Protein AF-A0A7Z9RZ52-F1 (afdb_monomer)

Foldseek 3Di:
DDDDDDPPPDPPPPLFDDPDDPDADDCLVVLCVVCVQEDQAEEEAAACQLVRSVVSSCVRYVRYAYEYEDPDVVSVVNNCVVCVVSPDRYHYD

Secondary structure (DSSP, 8-state):
-----------TTSS---SSSS-PPTTHHHHHHHH---TT-EEEETT-TTSHHH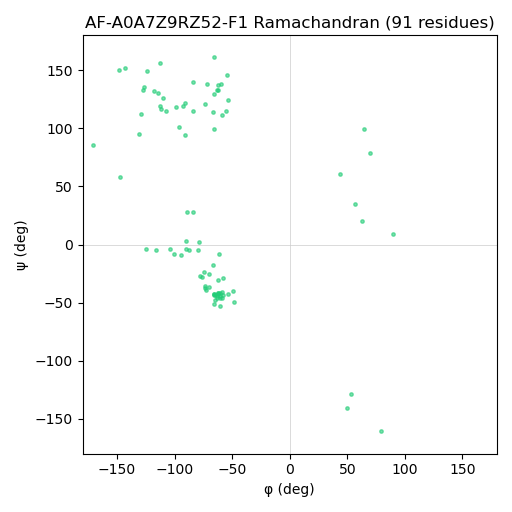HHHHHH-SS-EEEE--S-HHHHHHHHHHHGGG-TTEEE-

Sequence (93 aa):
MSLPLRAAEAPVNEWTESPAGFHDPVLAREVVEFIAPSGDGLYLDGTVGGGGHTALLLKQCLSCRIIAVDRDPDALEAAKATLAPLGTRVRFI

Mean predicted aligned error: 9.2 Å

Radius of gyration: 14.77 Å; Cα contacts (8 Å, |Δi|>4): 114; chains: 1; bounding box: 35×40×39 Å

Nearest PDB structures (foldseek):
  1n2x-assembly1_A  TM=9.751E-01  e=3.572E-08  Thermotoga maritima
  1n2x-assembly2_B  TM=9.593E-01  e=3.422E-07  Thermotoga maritima
  7pnv-assembly1_b  TM=9.105E-01  e=8.315E-06  Mus musculus
  1sqg-assembly1_A  TM=9.113E-01  e=9.099E-05  Escherichia coli
  3e05-assembly1_A  TM=8.896E-01  e=3.927E-04  Geobacter metallireducens GS-15

Solvent-accessible surface area (backbone atoms only — not comparable to full-atom values): 5805 Å² total; per-residue (Å²): 138,88,86,85,77,80,75,81,80,71,70,88,73,80,84,71,79,67,90,77,89,74,76,84,47,84,62,51,66,57,53,47,64,74,66,54,60,54,60,75,40,79,45,76,39,78,67,33,43,60,25,48,62,62,50,55,44,51,69,70,14,88,61,32,36,36,42,32,24,44,91,49,67,68,30,49,54,42,15,51,64,66,40,54,88,72,53,91,40,63,45,80,90

Structure (mmCIF, N/CA/C/O backbone):
data_AF-A0A7Z9RZ52-F1
#
_entry.id   AF-A0A7Z9RZ52-F1
#
loop_
_atom_site.group_PDB
_atom_site.id
_atom_site.type_symbol
_atom_site.label_atom_id
_atom_site.label_alt_id
_atom_site.label_comp_id
_atom_site.label_asym_id
_atom_site.label_entity_id
_atom_site.label_seq_id
_atom_site.pdbx_PDB_ins_code
_atom_site.Cartn_x
_atom_site.Cartn_y
_atom_site.Cartn_z
_atom_site.occupancy
_atom_site.B_iso_or_equiv
_atom_site.auth_seq_id
_atom_site.auth_comp_id
_atom_site.auth_asym_id
_atom_site.auth_atom_id
_atom_site.pdbx_PDB_model_num
ATOM 1 N N . M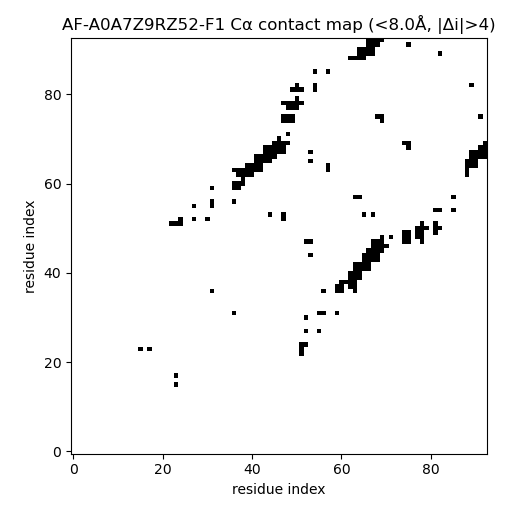ET A 1 1 ? -18.423 30.011 23.983 1.00 43.53 1 MET A N 1
ATOM 2 C CA . MET A 1 1 ? -18.794 28.833 23.172 1.00 43.53 1 MET A CA 1
ATOM 3 C C . MET A 1 1 ? -17.491 28.114 22.864 1.00 43.53 1 MET A C 1
ATOM 5 O O . MET A 1 1 ? -16.702 28.616 22.079 1.00 43.53 1 MET A O 1
ATOM 9 N N . SER A 1 2 ? -17.174 27.092 23.658 1.00 41.41 2 SER A N 1
ATOM 10 C CA . SER A 1 2 ? -15.865 26.433 23.669 1.00 41.41 2 SER A CA 1
ATOM 11 C C . SER A 1 2 ? -15.892 25.265 22.690 1.00 41.41 2 SER A C 1
ATOM 13 O O . SER A 1 2 ? -16.737 24.386 22.834 1.00 41.41 2 SER A O 1
ATOM 15 N N . LEU A 1 3 ? -14.997 25.267 21.707 1.00 42.53 3 LEU A N 1
ATOM 16 C CA . LEU A 1 3 ? -14.656 24.071 20.946 1.00 42.53 3 LEU A CA 1
ATOM 17 C C . LEU A 1 3 ? -13.358 23.519 21.535 1.00 42.53 3 LEU A C 1
ATOM 19 O O . LEU A 1 3 ? -12.333 24.197 21.444 1.00 42.53 3 LEU A O 1
ATOM 23 N N . PRO A 1 4 ? -13.356 22.298 22.082 1.00 54.28 4 PRO A N 1
ATOM 24 C CA . PRO A 1 4 ? -12.128 21.540 22.152 1.00 54.28 4 PRO A CA 1
ATOM 25 C C . PRO A 1 4 ? -12.278 20.256 21.342 1.00 54.28 4 PRO A C 1
ATOM 27 O O . PRO A 1 4 ? -13.254 19.531 21.487 1.00 54.28 4 PRO A O 1
ATOM 30 N N . LEU A 1 5 ? -11.282 19.989 20.505 1.00 42.69 5 LEU A N 1
ATOM 31 C CA . LEU A 1 5 ? -10.643 18.684 20.348 1.00 42.69 5 LEU A CA 1
ATOM 32 C C . LEU A 1 5 ? -9.423 18.921 19.456 1.00 42.69 5 LEU A C 1
ATOM 34 O O . LEU A 1 5 ? -9.471 18.810 18.235 1.00 42.69 5 LEU A O 1
ATOM 38 N N . ARG A 1 6 ? -8.314 19.305 2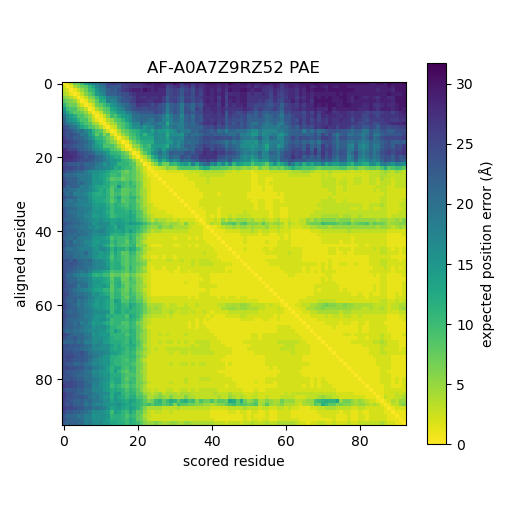0.099 1.00 45.38 6 ARG A N 1
ATOM 39 C CA . ARG A 1 6 ? -6.992 19.021 19.548 1.00 45.38 6 ARG A CA 1
ATOM 40 C C . ARG A 1 6 ? -6.921 17.502 19.418 1.00 45.38 6 ARG A C 1
ATOM 42 O O . ARG A 1 6 ? -6.921 16.813 20.438 1.00 45.38 6 ARG A O 1
ATOM 49 N N . ALA A 1 7 ? -6.905 16.997 18.188 1.00 47.22 7 ALA A N 1
ATOM 50 C CA . ALA A 1 7 ? -6.365 15.674 17.934 1.00 47.22 7 ALA A CA 1
ATOM 51 C C . ALA A 1 7 ? -4.953 15.670 18.531 1.00 47.22 7 ALA A C 1
ATOM 53 O O . ALA A 1 7 ? -4.173 16.588 18.272 1.00 47.22 7 ALA A O 1
ATOM 54 N N . ALA A 1 8 ? -4.680 14.728 19.428 1.00 47.38 8 ALA A N 1
ATOM 55 C CA . ALA A 1 8 ? -3.360 14.569 20.005 1.00 47.38 8 ALA A CA 1
ATOM 56 C C . ALA A 1 8 ? -2.359 14.394 18.855 1.00 47.38 8 ALA A C 1
ATOM 58 O O . ALA A 1 8 ? -2.452 13.433 18.094 1.00 47.38 8 ALA A O 1
ATOM 59 N N . GLU A 1 9 ? -1.451 15.355 18.698 1.00 46.44 9 GLU A N 1
ATOM 60 C CA . GLU A 1 9 ? -0.315 15.241 17.791 1.00 46.44 9 GLU A CA 1
ATOM 61 C C . GLU A 1 9 ? 0.574 14.121 18.337 1.00 46.44 9 GLU A C 1
ATOM 63 O O . GLU A 1 9 ? 1.307 14.308 19.309 1.00 46.44 9 GLU A O 1
ATOM 68 N N . ALA A 1 10 ? 0.451 12.925 17.759 1.00 48.16 10 ALA A N 1
ATOM 69 C CA . ALA A 1 10 ? 1.439 11.879 17.961 1.00 48.16 10 ALA A CA 1
ATOM 70 C C . ALA A 1 10 ? 2.796 12.406 17.457 1.00 48.16 10 ALA A C 1
ATOM 72 O O . ALA A 1 10 ? 2.839 13.082 16.421 1.00 48.16 10 ALA A O 1
ATOM 73 N N . PRO A 1 11 ? 3.897 12.154 18.181 1.00 41.69 11 PRO A N 1
ATOM 74 C CA . PRO A 1 11 ? 5.194 12.690 17.815 1.00 41.69 11 PRO A CA 1
ATOM 75 C C . PRO A 1 11 ? 5.615 12.146 16.439 1.00 41.69 11 PRO A C 1
ATOM 77 O O . PRO A 1 11 ? 5.407 10.983 16.094 1.00 41.69 11 PRO A O 1
ATOM 80 N N . VAL A 1 12 ? 6.159 13.049 15.620 1.00 48.53 12 VAL A N 1
ATOM 81 C CA . VAL A 1 12 ? 6.372 12.927 14.160 1.00 48.53 12 VAL A CA 1
ATOM 82 C C . VAL A 1 12 ? 7.315 11.772 13.767 1.00 48.53 12 VAL A C 1
ATOM 84 O O . VAL A 1 12 ? 7.453 11.444 12.595 1.00 48.53 12 VAL A O 1
ATOM 87 N N . ASN A 1 13 ? 7.958 11.135 14.740 1.00 47.25 13 ASN A N 1
ATOM 88 C CA . ASN A 1 13 ? 9.032 10.161 14.584 1.00 47.25 13 ASN A CA 1
ATOM 89 C C . ASN A 1 13 ? 8.604 8.686 14.710 1.00 47.25 13 ASN A C 1
ATOM 91 O O . ASN A 1 13 ? 9.414 7.821 14.405 1.00 47.25 13 ASN A O 1
ATOM 95 N N . GLU A 1 14 ? 7.365 8.364 15.101 1.00 48.00 14 GLU A N 1
ATOM 96 C CA . GLU A 1 14 ? 6.924 6.956 15.238 1.00 48.00 14 GLU A CA 1
ATOM 97 C C . GLU A 1 14 ? 6.365 6.334 13.939 1.00 48.00 14 GLU A C 1
ATOM 99 O O . GLU A 1 14 ? 6.079 5.139 13.891 1.00 48.00 14 GLU A O 1
ATOM 104 N N . TRP A 1 15 ? 6.238 7.116 12.860 1.00 55.28 15 TRP A N 1
ATOM 105 C CA . TRP A 1 15 ? 5.578 6.697 11.611 1.00 55.28 15 TRP A CA 1
ATOM 106 C C . TRP A 1 15 ? 6.531 6.349 10.458 1.00 55.28 15 TRP A C 1
ATOM 108 O O . TRP A 1 15 ? 6.066 5.949 9.391 1.00 55.28 15 TRP A O 1
ATOM 118 N N . THR A 1 16 ? 7.842 6.515 10.641 1.00 51.47 16 THR A N 1
ATOM 119 C CA . THR A 1 16 ? 8.801 6.588 9.522 1.00 51.47 16 THR A CA 1
ATOM 120 C C . THR A 1 16 ? 9.953 5.593 9.582 1.00 51.47 16 THR A C 1
ATOM 122 O O . THR A 1 16 ? 10.741 5.544 8.646 1.00 51.47 16 THR A O 1
ATOM 125 N N . GLU A 1 17 ? 10.091 4.785 10.633 1.00 49.94 17 GLU A N 1
ATOM 126 C CA . GLU A 1 17 ? 11.179 3.801 10.674 1.00 49.94 17 GLU A CA 1
ATOM 127 C C . GLU A 1 17 ? 10.737 2.457 10.088 1.00 49.94 17 GLU A C 1
ATOM 129 O O . GLU A 1 17 ? 10.177 1.587 10.757 1.00 49.94 17 GLU A O 1
ATOM 134 N N . SER A 1 18 ? 11.018 2.291 8.796 1.00 48.62 18 SER A N 1
ATOM 135 C CA . SER A 1 18 ? 11.032 0.987 8.138 1.00 48.62 18 SER A CA 1
ATOM 136 C C . SER A 1 18 ? 12.285 0.217 8.589 1.00 48.62 18 SER A C 1
ATOM 138 O O . SER A 1 18 ? 13.402 0.697 8.367 1.00 48.62 18 SER A O 1
ATOM 140 N N . PRO A 1 19 ? 12.168 -0.975 9.207 1.00 45.75 19 PRO A N 1
ATOM 141 C CA . PRO A 1 19 ? 13.339 -1.779 9.516 1.00 45.75 19 PRO A CA 1
ATOM 142 C C . PRO A 1 19 ? 13.965 -2.241 8.193 1.00 45.75 19 PRO A C 1
ATOM 144 O O . PRO A 1 19 ? 13.366 -3.008 7.448 1.00 45.75 19 PRO A O 1
ATOM 147 N N . ALA A 1 20 ? 15.173 -1.739 7.926 1.00 44.72 20 ALA A N 1
ATOM 148 C CA . ALA A 1 20 ? 15.998 -1.984 6.742 1.00 44.72 20 ALA A CA 1
ATOM 149 C C . ALA A 1 20 ? 15.497 -1.367 5.414 1.00 44.72 20 ALA A C 1
ATOM 151 O O . ALA A 1 20 ? 15.038 -2.054 4.512 1.00 44.72 20 ALA A O 1
ATOM 152 N N . GLY A 1 21 ? 15.730 -0.061 5.247 1.00 51.34 21 GLY A N 1
ATOM 153 C CA . GLY A 1 21 ? 16.516 0.445 4.111 1.00 51.34 21 GLY A CA 1
ATOM 154 C C . GLY A 1 21 ? 16.019 0.225 2.676 1.00 51.34 21 GLY A C 1
ATOM 155 O O . GLY A 1 21 ? 16.834 0.340 1.762 1.00 51.34 21 GLY A O 1
ATOM 156 N N . PHE A 1 22 ? 14.736 -0.046 2.437 1.00 53.22 22 PHE A N 1
ATOM 157 C CA . PHE A 1 22 ? 14.190 -0.037 1.079 1.00 53.22 22 PHE A CA 1
ATOM 158 C C . PHE A 1 22 ? 12.899 0.786 1.004 1.00 53.22 22 PHE A C 1
ATOM 160 O O . PHE A 1 22 ? 11.807 0.299 1.266 1.00 53.22 22 PHE A O 1
ATOM 167 N N . HIS A 1 23 ? 13.090 2.049 0.612 1.00 59.69 23 HIS A N 1
ATOM 168 C CA . HIS A 1 23 ? 12.109 2.988 0.067 1.00 59.69 23 HIS A CA 1
ATOM 169 C C . HIS A 1 23 ? 10.948 3.425 0.981 1.00 59.69 23 HIS A C 1
ATOM 171 O O . HIS A 1 23 ? 9.895 2.792 1.044 1.00 59.69 23 HIS A O 1
ATOM 177 N N . ASP A 1 24 ? 11.082 4.613 1.576 1.00 81.31 24 ASP A N 1
ATOM 178 C CA . ASP A 1 24 ? 9.950 5.301 2.200 1.00 81.31 24 ASP A CA 1
ATOM 179 C C . ASP A 1 24 ? 8.984 5.837 1.125 1.00 81.31 24 ASP A C 1
ATOM 181 O O . ASP A 1 24 ? 9.429 6.354 0.091 1.00 81.31 24 ASP A O 1
ATOM 185 N N . PRO A 1 25 ? 7.657 5.725 1.310 1.00 91.31 25 PRO A N 1
ATOM 186 C CA . PRO A 1 25 ? 6.703 6.233 0.331 1.00 91.31 25 PRO A CA 1
ATOM 187 C C . PRO A 1 25 ? 6.764 7.762 0.235 1.00 91.31 25 PRO A C 1
ATOM 189 O O . PRO A 1 25 ? 6.673 8.472 1.238 1.00 91.31 25 PRO A O 1
ATOM 192 N N . VAL A 1 26 ? 6.874 8.291 -0.984 1.00 94.69 26 VAL A N 1
ATOM 193 C CA . VAL A 1 26 ? 6.845 9.742 -1.226 1.00 94.69 26 VAL A CA 1
ATOM 194 C C . VAL A 1 26 ? 5.484 10.304 -0.810 1.00 94.69 26 VAL A C 1
ATOM 196 O O . VAL A 1 26 ? 4.453 9.747 -1.182 1.00 94.69 26 VAL A O 1
ATOM 199 N N . LEU A 1 27 ? 5.474 11.406 -0.053 1.00 95.56 27 LEU A N 1
ATOM 200 C CA . LEU A 1 27 ? 4.254 12.020 0.498 1.00 95.56 27 LEU A CA 1
ATOM 201 C C . LEU A 1 27 ? 3.417 11.058 1.368 1.00 95.56 27 LEU A C 1
ATOM 203 O O . LEU A 1 27 ? 2.187 11.090 1.350 1.00 95.56 27 LEU A O 1
ATOM 207 N N . ALA A 1 28 ? 4.079 10.162 2.109 1.00 94.06 28 ALA A N 1
ATOM 208 C CA . ALA A 1 28 ? 3.437 9.164 2.967 1.00 94.06 28 ALA A CA 1
ATOM 209 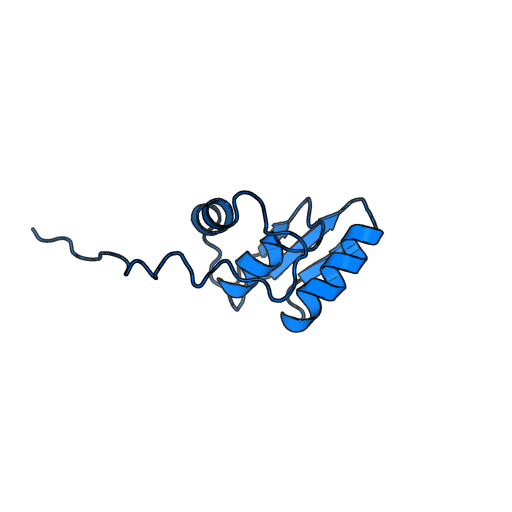C C . ALA A 1 28 ? 2.355 9.758 3.882 1.00 94.06 28 ALA A C 1
ATOM 211 O O . ALA A 1 28 ? 1.233 9.251 3.937 1.00 94.06 28 ALA A O 1
ATOM 212 N N . ARG A 1 29 ? 2.692 10.840 4.588 1.00 93.69 29 ARG A N 1
ATOM 213 C CA . ARG A 1 29 ? 1.797 11.488 5.547 1.00 93.69 29 ARG A CA 1
ATOM 214 C C . ARG A 1 29 ? 0.591 12.092 4.843 1.00 93.69 29 ARG A C 1
ATOM 216 O O . ARG A 1 29 ? -0.542 11.827 5.230 1.00 93.69 29 ARG A O 1
ATOM 223 N N . GLU A 1 30 ? 0.843 12.881 3.808 1.00 97.12 30 GLU A N 1
ATOM 224 C CA . GLU A 1 30 ? -0.181 13.594 3.061 1.00 97.12 30 GLU A CA 1
ATOM 225 C C . GLU A 1 30 ? -1.168 12.601 2.446 1.00 97.12 30 GLU A C 1
ATOM 227 O O . GLU A 1 30 ? -2.374 12.780 2.573 1.00 97.12 30 GLU A O 1
ATOM 232 N N . VAL A 1 31 ? -0.681 11.510 1.849 1.00 96.06 31 VAL A N 1
ATOM 233 C CA . VAL A 1 31 ? -1.544 10.472 1.268 1.00 96.06 31 VAL A CA 1
ATOM 234 C C . VAL A 1 31 ? -2.475 9.866 2.322 1.00 96.06 31 VAL A C 1
ATOM 236 O 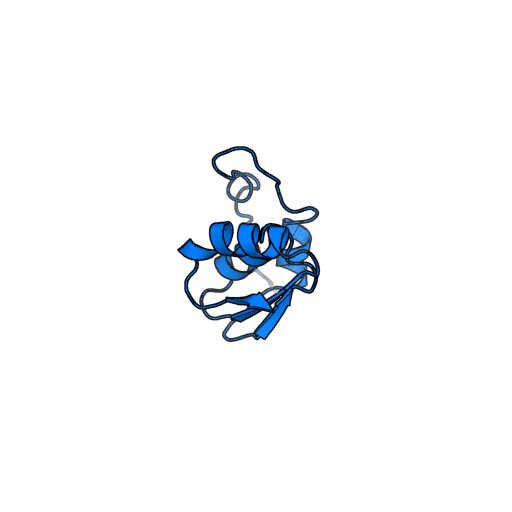O . VAL A 1 31 ? -3.675 9.748 2.072 1.00 96.06 31 VAL A O 1
ATOM 239 N N . VAL A 1 32 ? -1.966 9.515 3.507 1.00 95.06 32 VAL A N 1
ATOM 240 C CA . VAL A 1 32 ? -2.800 8.954 4.585 1.00 95.06 32 VAL A CA 1
ATOM 241 C C . VAL A 1 32 ? -3.811 9.980 5.103 1.00 95.06 32 VAL A C 1
ATOM 243 O O . VAL A 1 32 ? -4.976 9.631 5.293 1.00 95.06 32 VAL A O 1
ATOM 246 N N . GLU A 1 33 ? -3.397 11.234 5.299 1.00 96.38 33 GLU A N 1
ATOM 247 C CA . GLU A 1 33 ? -4.273 12.313 5.773 1.00 96.38 33 GLU A CA 1
ATOM 248 C C . GLU A 1 33 ? -5.381 12.648 4.763 1.00 96.38 33 GLU A C 1
ATOM 250 O O . GLU A 1 33 ? -6.540 12.784 5.153 1.00 96.38 33 GLU A O 1
ATOM 255 N N . PHE A 1 34 ? -5.059 12.740 3.468 1.00 97.38 34 PHE A N 1
ATOM 256 C CA . PHE A 1 34 ? -6.032 13.070 2.423 1.00 97.38 34 PHE A CA 1
ATOM 257 C C . PHE A 1 34 ? -6.994 11.922 2.118 1.00 97.38 34 PHE A C 1
ATOM 259 O O . PHE A 1 34 ? -8.176 12.170 1.883 1.00 97.38 34 PHE A O 1
ATOM 266 N N . ILE A 1 35 ? -6.510 10.675 2.103 1.00 96.25 35 ILE A N 1
ATOM 267 C CA . ILE A 1 35 ? -7.371 9.509 1.865 1.00 96.25 35 ILE A CA 1
ATOM 268 C C . ILE A 1 35 ? -8.237 9.217 3.094 1.00 96.25 35 ILE A C 1
ATOM 270 O O . ILE A 1 35 ? -9.382 8.796 2.931 1.00 96.25 35 ILE A O 1
ATOM 274 N N . ALA A 1 36 ? -7.695 9.425 4.301 1.00 96.06 36 ALA A N 1
ATOM 275 C CA . ALA A 1 36 ? -8.349 9.157 5.581 1.00 96.06 36 ALA A CA 1
ATOM 276 C C . ALA A 1 36 ? -9.084 7.795 5.590 1.00 96.06 36 ALA A C 1
ATOM 278 O O . ALA A 1 36 ? -10.315 7.748 5.726 1.00 96.06 36 ALA A O 1
ATOM 279 N N . PRO A 1 37 ? -8.361 6.670 5.390 1.00 94.75 37 PRO A N 1
ATOM 280 C CA . PRO A 1 37 ? -8.994 5.374 5.194 1.00 94.75 37 PRO A CA 1
ATOM 281 C C . PRO A 1 37 ? -9.803 4.967 6.431 1.00 94.75 37 PRO A C 1
ATOM 283 O O . PRO A 1 37 ? -9.321 5.070 7.559 1.00 94.75 37 PRO A O 1
ATOM 286 N N . SER A 1 38 ? -11.041 4.507 6.236 1.00 90.75 38 SER A N 1
ATOM 287 C CA . SER A 1 38 ? -11.952 4.216 7.348 1.00 90.75 38 SER A CA 1
ATOM 288 C C . SER A 1 38 ? -12.920 3.068 7.057 1.00 90.75 38 SER A C 1
ATOM 290 O O . SER A 1 38 ? -13.308 2.824 5.913 1.00 90.75 38 SER A O 1
ATOM 292 N N . GLY A 1 39 ? -13.308 2.365 8.130 1.00 91.69 39 GLY A N 1
ATOM 293 C CA . GLY A 1 39 ? -14.262 1.255 8.095 1.00 91.69 39 GLY A CA 1
ATOM 294 C C . GLY A 1 39 ? -13.952 0.211 7.019 1.00 91.69 39 GLY A C 1
ATOM 295 O O . GLY A 1 39 ? -12.799 -0.103 6.742 1.00 91.69 39 GLY A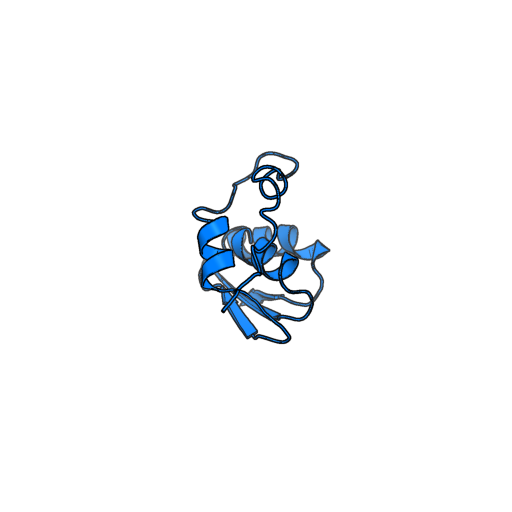 O 1
ATOM 296 N N . ASP A 1 40 ? -14.997 -0.294 6.368 1.00 94.12 40 ASP A N 1
ATOM 297 C CA . ASP A 1 40 ? -14.889 -1.344 5.345 1.00 94.12 40 ASP A CA 1
ATOM 298 C C . ASP A 1 40 ? -14.688 -0.786 3.925 1.00 94.12 40 ASP A C 1
ATOM 300 O O . ASP A 1 40 ? -15.104 -1.408 2.938 1.00 94.12 40 ASP A O 1
ATOM 304 N N . GLY A 1 41 ? -14.079 0.402 3.819 1.00 96.00 41 GLY A N 1
ATOM 305 C CA . GLY A 1 41 ? -13.816 1.080 2.553 1.00 96.00 41 GLY A CA 1
ATOM 306 C C . GLY A 1 41 ? -13.032 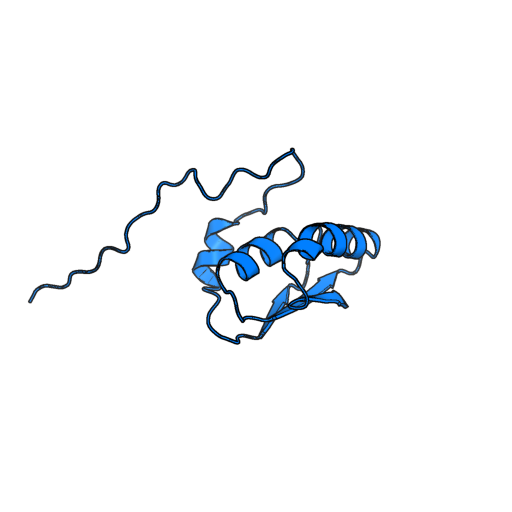0.207 1.567 1.00 96.00 41 GLY A C 1
ATOM 307 O O . GLY A 1 41 ? -12.182 -0.598 1.957 1.00 96.00 41 GLY A O 1
ATOM 308 N N . LEU A 1 42 ? -13.327 0.368 0.276 1.00 97.19 42 LEU A N 1
ATOM 309 C CA . LEU A 1 42 ? -12.612 -0.287 -0.817 1.00 97.19 42 LEU A CA 1
ATOM 310 C C . LEU A 1 42 ? -11.842 0.770 -1.609 1.00 97.19 42 LEU A C 1
ATOM 312 O O . LEU A 1 42 ? -12.454 1.644 -2.221 1.00 97.19 42 LEU A O 1
ATOM 316 N N . TYR A 1 43 ? -10.518 0.666 -1.606 1.00 97.94 43 TYR A N 1
ATOM 317 C CA . TYR A 1 43 ? -9.622 1.623 -2.253 1.00 97.94 43 TYR A CA 1
ATOM 318 C C . TYR A 1 43 ? -8.898 0.985 -3.440 1.00 97.94 43 TYR A C 1
ATOM 320 O O . TYR A 1 43 ? -8.733 -0.235 -3.499 1.00 97.94 43 TYR A O 1
ATOM 328 N N . LEU A 1 44 ? -8.461 1.823 -4.379 1.00 97.94 44 LEU A N 1
ATOM 329 C CA . LEU A 1 44 ? -7.614 1.439 -5.503 1.00 97.94 44 LEU A CA 1
ATOM 330 C C . LEU A 1 44 ? -6.243 2.091 -5.327 1.00 97.94 44 LEU A C 1
ATOM 332 O O . LEU A 1 44 ? -6.149 3.316 -5.320 1.00 97.94 44 LEU A O 1
ATOM 336 N N . ASP A 1 45 ? -5.203 1.272 -5.231 1.00 98.06 45 ASP A N 1
ATOM 337 C CA . ASP A 1 45 ? -3.825 1.695 -5.449 1.00 98.06 45 ASP A CA 1
ATOM 338 C C 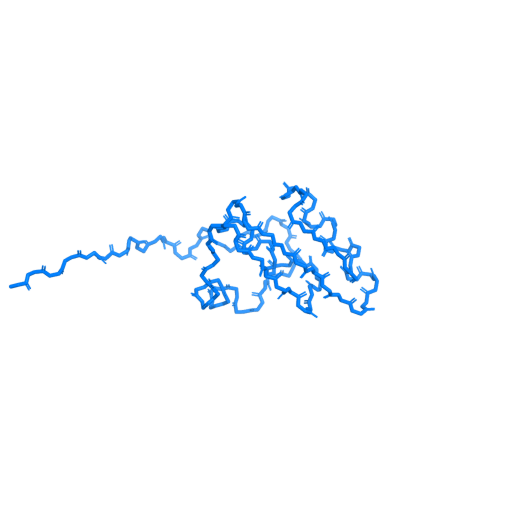. ASP A 1 45 ? -3.467 1.357 -6.900 1.00 98.06 45 ASP A C 1
ATOM 340 O O . ASP A 1 45 ? -3.275 0.194 -7.257 1.00 98.06 45 ASP A O 1
ATOM 344 N N . GLY A 1 46 ? -3.496 2.372 -7.764 1.00 98.06 46 GLY A N 1
ATOM 345 C CA . GLY A 1 46 ? -3.295 2.207 -9.206 1.00 98.06 46 GLY A CA 1
ATOM 346 C C . GLY A 1 46 ? -1.831 2.069 -9.627 1.00 98.06 46 GLY A C 1
ATOM 347 O O . GLY A 1 46 ? -1.570 1.887 -10.815 1.00 98.06 46 GLY A O 1
ATOM 348 N N . THR A 1 47 ? -0.902 2.211 -8.683 1.00 97.62 47 THR A N 1
ATOM 349 C CA . THR A 1 47 ? 0.546 2.186 -8.907 1.00 97.62 47 THR A CA 1
ATOM 350 C C . THR A 1 47 ? 1.223 1.592 -7.676 1.00 97.62 47 THR A C 1
ATOM 352 O O . THR A 1 47 ? 2.021 2.266 -7.022 1.00 97.62 47 THR A O 1
ATOM 355 N N . VAL A 1 48 ? 0.849 0.359 -7.313 1.00 97.88 48 VAL A N 1
ATOM 356 C CA . VAL A 1 48 ? 1.225 -0.215 -6.012 1.00 97.88 48 VAL A CA 1
ATOM 357 C C . VAL A 1 48 ? 2.739 -0.251 -5.809 1.00 97.88 48 VAL A C 1
ATOM 359 O O . VAL A 1 48 ? 3.197 -0.133 -4.668 1.00 97.88 48 VAL A O 1
ATOM 362 N N . GLY A 1 49 ? 3.532 -0.357 -6.884 1.00 96.62 49 GLY A N 1
ATOM 363 C CA . GLY A 1 49 ? 4.986 -0.380 -6.795 1.00 96.62 49 GLY A CA 1
ATOM 364 C C . GLY A 1 49 ? 5.439 -1.462 -5.815 1.00 96.62 49 GLY A C 1
ATOM 365 O O . GLY A 1 49 ? 4.973 -2.590 -5.874 1.00 96.62 49 GLY A O 1
ATOM 366 N N . GLY A 1 50 ? 6.289 -1.106 -4.847 1.00 95.81 50 GLY A N 1
ATOM 367 C CA . GLY A 1 50 ? 6.708 -2.014 -3.766 1.00 95.81 50 GLY A CA 1
ATOM 368 C C . GLY A 1 50 ? 5.699 -2.207 -2.618 1.00 95.81 50 GLY A C 1
ATOM 369 O O . GLY A 1 50 ? 6.012 -2.900 -1.650 1.00 95.81 50 GLY A O 1
ATOM 370 N N . GLY A 1 51 ? 4.513 -1.591 -2.674 1.00 96.50 51 GLY A N 1
ATOM 371 C CA . GLY A 1 51 ? 3.443 -1.722 -1.672 1.00 96.50 51 GLY A CA 1
ATOM 372 C C . GLY A 1 51 ? 3.483 -0.715 -0.519 1.00 96.50 51 GLY A C 1
ATOM 373 O O . GLY A 1 51 ? 2.718 -0.848 0.436 1.00 96.50 51 GLY A O 1
ATOM 374 N N . GLY A 1 52 ? 4.348 0.297 -0.586 1.00 96.00 52 GLY A N 1
ATOM 375 C CA . GLY A 1 52 ? 4.602 1.225 0.518 1.00 96.00 52 GLY A CA 1
ATOM 376 C C . GLY A 1 52 ? 3.376 2.032 0.973 1.00 96.00 52 GLY A C 1
ATOM 377 O O . GLY A 1 52 ? 3.016 1.995 2.151 1.00 96.00 52 GLY A O 1
ATOM 378 N N . HIS A 1 53 ? 2.688 2.726 0.058 1.00 97.00 53 HIS A N 1
ATOM 379 C CA . HIS A 1 53 ? 1.476 3.491 0.398 1.00 97.00 53 HIS A CA 1
ATOM 380 C C . HIS A 1 53 ? 0.328 2.584 0.842 1.00 97.00 53 HIS A C 1
ATOM 382 O O . HIS A 1 53 ? -0.305 2.849 1.863 1.00 97.00 53 HIS A O 1
ATOM 388 N N . THR A 1 54 ? 0.106 1.473 0.136 1.00 97.25 54 THR A N 1
ATOM 389 C CA . THR A 1 54 ? -0.876 0.450 0.522 1.00 97.25 54 THR A CA 1
ATOM 390 C C . THR A 1 54 ? -0.646 -0.046 1.958 1.00 97.25 54 THR A C 1
ATOM 392 O O . THR A 1 54 ? -1.599 -0.140 2.734 1.00 97.25 54 THR A O 1
ATOM 395 N N . ALA A 1 55 ? 0.606 -0.292 2.365 1.00 96.12 55 ALA A N 1
ATOM 396 C CA . ALA A 1 55 ? 0.925 -0.714 3.729 1.00 96.12 55 ALA A CA 1
ATOM 397 C C . ALA A 1 55 ? 0.532 0.340 4.776 1.00 96.12 55 ALA A C 1
ATOM 399 O O . ALA A 1 55 ? -0.014 -0.010 5.823 1.00 96.12 55 ALA A O 1
ATOM 400 N N . LEU A 1 56 ? 0.775 1.625 4.496 1.00 95.19 56 LEU A N 1
ATOM 401 C CA . LEU A 1 56 ? 0.386 2.724 5.384 1.00 95.19 56 LEU A CA 1
ATOM 402 C C . LEU A 1 56 ? -1.137 2.809 5.545 1.00 95.19 56 LEU A C 1
ATOM 404 O O . LEU A 1 56 ? -1.636 2.879 6.669 1.00 95.19 56 LEU A O 1
ATOM 408 N N . LEU A 1 57 ? -1.886 2.720 4.443 1.00 95.44 57 LEU A N 1
ATOM 409 C CA . LEU A 1 57 ? -3.351 2.762 4.478 1.00 95.44 57 LEU A CA 1
ATOM 410 C C . LEU A 1 57 ? -3.944 1.587 5.273 1.00 95.44 57 LEU A C 1
ATOM 412 O O . LEU A 1 57 ? -4.845 1.777 6.091 1.00 95.44 57 LEU A O 1
ATOM 416 N N . LEU A 1 58 ? -3.408 0.379 5.083 1.00 95.00 58 LEU A N 1
ATOM 417 C CA . LEU A 1 58 ? -3.853 -0.835 5.777 1.00 95.00 58 LEU A CA 1
ATOM 418 C C . LEU A 1 58 ? -3.498 -0.865 7.267 1.00 95.00 58 LEU A C 1
ATOM 420 O O . LEU A 1 58 ? -4.155 -1.590 8.019 1.00 95.00 58 LEU A O 1
ATOM 424 N N . LYS A 1 59 ? -2.453 -0.139 7.686 1.00 93.06 59 LYS A N 1
ATOM 425 C CA . LYS A 1 59 ? -2.117 0.067 9.103 1.00 93.06 59 LYS A CA 1
ATOM 426 C C . LYS A 1 59 ? -3.097 1.034 9.767 1.00 93.06 59 LYS A C 1
ATOM 428 O O . LYS A 1 59 ? -3.483 0.803 10.907 1.00 93.06 59 LYS A O 1
ATOM 433 N N . GLN A 1 60 ? -3.531 2.070 9.048 1.00 93.50 60 GLN A N 1
ATOM 434 C CA . GLN A 1 60 ? -4.471 3.067 9.567 1.00 93.50 60 GLN A CA 1
ATOM 435 C C . GLN A 1 60 ? -5.919 2.558 9.621 1.00 93.50 60 GLN A C 1
ATOM 437 O O . GLN A 1 60 ? -6.705 2.998 10.459 1.00 93.50 60 GLN A O 1
ATOM 442 N N . CYS A 1 61 ? -6.281 1.616 8.748 1.00 93.12 61 CYS A N 1
ATOM 443 C CA . CYS A 1 61 ? -7.624 1.062 8.693 1.00 93.12 61 CYS A CA 1
ATOM 444 C C . CYS A 1 61 ? -7.602 -0.470 8.708 1.00 93.12 61 CYS A C 1
ATOM 446 O O . CYS A 1 61 ? -7.155 -1.118 7.764 1.00 93.12 61 CYS A O 1
ATOM 448 N N . LEU A 1 62 ? -8.104 -1.059 9.797 1.00 91.50 62 LEU A N 1
ATOM 449 C CA . LEU A 1 62 ? -8.004 -2.500 10.052 1.00 91.50 62 LEU A CA 1
ATOM 450 C C . LEU A 1 62 ? -8.946 -3.358 9.195 1.00 91.50 62 LEU A C 1
ATOM 452 O O . LEU A 1 62 ? -8.651 -4.533 8.979 1.00 91.50 62 LEU A O 1
ATOM 456 N N . SER A 1 63 ? -10.052 -2.795 8.699 1.00 94.31 63 SER A N 1
ATOM 457 C CA . SER A 1 63 ? -11.074 -3.545 7.954 1.00 94.31 63 SER A CA 1
ATOM 458 C C . SER A 1 63 ? -11.247 -3.127 6.490 1.00 94.31 63 SER A C 1
ATOM 460 O O . SER A 1 63 ? -11.954 -3.811 5.743 1.00 94.31 63 SER A O 1
ATOM 462 N N . CYS A 1 64 ? -10.547 -2.081 6.033 1.00 95.81 64 CYS A N 1
ATOM 463 C CA . CYS A 1 64 ? -10.567 -1.716 4.621 1.00 95.81 64 CYS A CA 1
ATOM 464 C C . CYS A 1 64 ? -9.926 -2.794 3.743 1.00 95.81 64 CYS A C 1
ATOM 466 O O . CYS A 1 64 ? -9.158 -3.655 4.193 1.00 95.81 64 CYS A O 1
ATOM 468 N N . ARG A 1 65 ? -10.248 -2.716 2.453 1.00 97.38 65 ARG A N 1
ATOM 469 C CA . ARG A 1 65 ? -9.684 -3.553 1.398 1.00 97.38 65 ARG A CA 1
ATOM 470 C C . ARG A 1 65 ? -9.070 -2.683 0.315 1.00 97.38 65 ARG A C 1
ATOM 472 O O . ARG A 1 65 ? -9.555 -1.583 0.048 1.00 97.38 65 ARG A O 1
ATOM 479 N N . ILE A 1 66 ? -8.036 -3.202 -0.335 1.00 98.44 66 ILE A N 1
ATOM 480 C CA . ILE A 1 66 ? -7.330 -2.503 -1.410 1.00 98.44 66 ILE A CA 1
ATOM 481 C C . ILE A 1 66 ? -7.263 -3.393 -2.648 1.00 98.44 66 ILE A C 1
ATOM 483 O O . ILE A 1 66 ? -6.932 -4.575 -2.563 1.00 98.44 66 ILE A O 1
ATOM 487 N N . ILE A 1 67 ? -7.597 -2.824 -3.801 1.00 98.50 67 ILE A N 1
ATOM 488 C CA . ILE A 1 67 ? -7.235 -3.368 -5.108 1.00 98.50 67 ILE A CA 1
ATOM 489 C C . ILE A 1 67 ? -5.915 -2.705 -5.488 1.00 98.50 67 ILE A C 1
ATOM 491 O O . ILE A 1 67 ? -5.855 -1.484 -5.570 1.00 98.50 67 ILE A O 1
ATOM 495 N N . ALA A 1 68 ? -4.869 -3.500 -5.665 1.00 98.19 68 ALA A N 1
ATOM 496 C CA . ALA A 1 68 ? -3.522 -3.045 -5.965 1.00 98.19 68 ALA A CA 1
ATOM 497 C C . ALA A 1 68 ? -3.165 -3.428 -7.400 1.00 98.19 68 ALA A C 1
ATOM 499 O O . ALA A 1 68 ? -3.288 -4.596 -7.770 1.00 98.19 68 ALA A O 1
ATOM 500 N N . VAL A 1 69 ? -2.743 -2.449 -8.190 1.00 98.44 69 VAL A N 1
ATOM 501 C CA . VAL A 1 69 ? -2.420 -2.616 -9.606 1.00 98.44 69 VAL A CA 1
ATOM 502 C C . VAL A 1 69 ? -1.021 -2.084 -9.852 1.00 98.44 69 VAL A C 1
ATOM 504 O O . VAL A 1 69 ? -0.678 -0.996 -9.394 1.00 98.44 69 VAL A O 1
ATOM 507 N N . ASP A 1 70 ? -0.234 -2.830 -10.612 1.00 98.38 70 ASP A N 1
ATOM 508 C CA . ASP A 1 70 ? 0.949 -2.312 -11.283 1.00 98.38 70 ASP A CA 1
ATOM 509 C C . ASP A 1 70 ? 1.067 -2.988 -12.646 1.00 98.38 70 ASP A C 1
ATOM 511 O O . ASP A 1 70 ? 0.604 -4.109 -12.851 1.00 98.38 70 ASP A O 1
ATOM 515 N N . ARG A 1 71 ? 1.677 -2.299 -13.605 1.00 98.31 71 ARG A N 1
ATOM 516 C CA . ARG A 1 71 ? 1.980 -2.904 -14.902 1.00 98.31 71 ARG A CA 1
ATOM 517 C C . ARG A 1 71 ? 3.212 -3.804 -14.811 1.00 98.31 71 ARG A C 1
ATOM 519 O O . ARG A 1 71 ? 3.356 -4.706 -15.637 1.00 98.31 71 ARG A O 1
ATOM 526 N N . ASP A 1 72 ? 4.107 -3.516 -13.873 1.00 98.19 72 ASP A N 1
ATOM 527 C CA . ASP A 1 72 ? 5.336 -4.266 -13.678 1.00 98.19 72 ASP A CA 1
ATOM 528 C C . ASP A 1 72 ? 5.081 -5.513 -12.805 1.00 98.19 72 ASP A C 1
ATOM 530 O O . ASP A 1 72 ? 4.739 -5.382 -11.625 1.00 98.19 72 ASP A O 1
ATOM 534 N N . PRO A 1 73 ? 5.239 -6.736 -13.349 1.00 97.56 73 PRO A N 1
ATOM 535 C CA . PRO A 1 73 ? 5.084 -7.952 -12.560 1.00 97.56 73 PRO A CA 1
ATOM 536 C C . PRO A 1 73 ? 6.101 -8.051 -11.415 1.00 97.56 73 PRO A C 1
ATOM 538 O O . PRO A 1 73 ? 5.760 -8.601 -10.369 1.00 97.56 73 PRO A O 1
ATOM 541 N N . ASP A 1 74 ? 7.305 -7.491 -11.560 1.00 97.69 74 ASP A N 1
ATOM 542 C CA . ASP A 1 74 ? 8.319 -7.526 -10.502 1.00 97.69 74 ASP A CA 1
ATOM 543 C C . ASP A 1 74 ? 7.908 -6.627 -9.325 1.00 97.69 74 ASP A C 1
ATOM 545 O O . ASP A 1 74 ? 8.086 -6.993 -8.159 1.00 97.69 74 ASP A O 1
ATOM 549 N N . ALA A 1 75 ? 7.269 -5.486 -9.613 1.00 96.81 75 ALA A N 1
ATOM 550 C CA . ALA A 1 75 ? 6.669 -4.631 -8.592 1.00 96.81 75 ALA A CA 1
ATOM 551 C C . ALA A 1 75 ? 5.543 -5.362 -7.846 1.00 96.81 75 ALA A C 1
ATOM 553 O O . ALA A 1 75 ? 5.508 -5.356 -6.615 1.00 96.81 75 ALA A O 1
ATOM 554 N N . LEU A 1 76 ? 4.671 -6.076 -8.566 1.00 97.75 76 LEU A N 1
ATOM 555 C CA . LEU A 1 76 ? 3.614 -6.878 -7.945 1.00 97.75 76 LEU A CA 1
ATOM 556 C C . LEU A 1 76 ? 4.174 -7.966 -7.017 1.00 97.75 76 LEU A C 1
ATOM 558 O O . LEU A 1 76 ? 3.630 -8.169 -5.931 1.00 97.75 76 LEU A O 1
ATOM 562 N N . GLU A 1 77 ? 5.251 -8.654 -7.401 1.00 97.38 77 GLU A N 1
ATOM 563 C CA . GLU A 1 77 ? 5.904 -9.642 -6.531 1.00 97.38 77 GLU A CA 1
ATOM 564 C C . GLU A 1 77 ? 6.529 -8.992 -5.288 1.00 97.38 77 GLU A C 1
ATOM 566 O O . GLU A 1 77 ? 6.340 -9.485 -4.170 1.00 97.38 77 GLU A O 1
ATOM 571 N N . ALA A 1 78 ? 7.189 -7.841 -5.447 1.00 96.31 78 ALA A N 1
ATOM 572 C CA . ALA A 1 78 ? 7.718 -7.076 -4.321 1.00 96.31 78 ALA A CA 1
ATOM 573 C C . ALA A 1 78 ? 6.599 -6.629 -3.363 1.00 96.31 78 ALA A C 1
ATOM 575 O O . ALA A 1 78 ? 6.696 -6.837 -2.152 1.00 96.31 78 ALA A O 1
ATOM 576 N N . ALA A 1 79 ? 5.495 -6.090 -3.887 1.00 96.75 79 ALA A N 1
ATOM 577 C CA . ALA A 1 79 ? 4.347 -5.678 -3.088 1.00 96.75 79 ALA A CA 1
ATOM 578 C C . ALA A 1 79 ? 3.703 -6.852 -2.342 1.00 96.75 79 ALA A C 1
ATOM 580 O O . ALA A 1 79 ? 3.368 -6.713 -1.165 1.00 96.75 79 ALA A O 1
ATOM 581 N N . LYS A 1 80 ? 3.556 -8.022 -2.977 1.00 96.62 80 LYS A N 1
ATOM 582 C CA . LYS A 1 80 ? 3.050 -9.234 -2.307 1.00 96.62 80 LYS A CA 1
ATOM 583 C C . LYS A 1 80 ? 3.922 -9.620 -1.115 1.00 96.62 80 LYS A C 1
ATOM 585 O O . LYS A 1 80 ? 3.377 -9.926 -0.057 1.00 96.62 80 LYS A O 1
ATOM 590 N N . ALA A 1 81 ? 5.247 -9.572 -1.261 1.00 95.69 81 ALA A N 1
ATOM 591 C CA . ALA A 1 81 ? 6.173 -9.863 -0.168 1.00 95.69 81 ALA A CA 1
ATOM 592 C C . ALA A 1 81 ? 6.052 -8.835 0.971 1.00 95.69 81 ALA A C 1
ATOM 594 O O . ALA A 1 81 ? 5.890 -9.221 2.130 1.00 95.69 81 ALA A O 1
ATOM 595 N N . THR A 1 82 ? 6.047 -7.540 0.641 1.00 94.38 82 THR A N 1
ATOM 596 C CA . THR A 1 82 ? 5.890 -6.437 1.605 1.00 94.38 82 THR A CA 1
ATOM 597 C C . THR A 1 82 ? 4.572 -6.523 2.377 1.00 94.38 82 THR A C 1
ATOM 599 O O . THR A 1 82 ? 4.526 -6.266 3.580 1.00 94.38 82 THR A O 1
ATOM 602 N N . LEU A 1 83 ? 3.481 -6.875 1.693 1.00 95.25 83 LEU A N 1
ATOM 603 C CA . LEU A 1 83 ? 2.121 -6.811 2.229 1.00 95.25 83 LEU A CA 1
ATOM 604 C C . LEU A 1 83 ? 1.635 -8.130 2.836 1.00 95.25 83 LEU A C 1
ATOM 606 O O . LEU A 1 83 ? 0.602 -8.131 3.506 1.00 95.25 83 LEU A O 1
ATOM 610 N N . ALA A 1 84 ? 2.374 -9.232 2.674 1.00 94.94 84 ALA A N 1
ATOM 611 C CA . ALA A 1 84 ? 2.028 -10.535 3.244 1.00 94.94 84 ALA A CA 1
ATOM 612 C C . ALA A 1 84 ? 1.677 -10.496 4.751 1.00 94.94 84 ALA A C 1
ATOM 614 O O . ALA A 1 84 ? 0.690 -11.130 5.138 1.00 94.94 84 ALA A O 1
ATOM 615 N N . PRO A 1 85 ? 2.373 -9.722 5.615 1.00 92.38 85 PRO A N 1
ATOM 616 C CA . PRO A 1 85 ? 2.026 -9.634 7.036 1.00 92.38 85 PRO A CA 1
ATOM 617 C C . PRO A 1 85 ? 0.672 -8.964 7.323 1.00 92.38 85 PRO A C 1
ATOM 619 O O . PRO A 1 85 ? 0.135 -9.114 8.418 1.00 92.38 85 PRO A O 1
ATOM 622 N N . LEU A 1 86 ? 0.109 -8.216 6.368 1.00 88.56 86 LEU A N 1
ATOM 623 C CA . LEU A 1 86 ? -1.137 -7.453 6.536 1.00 88.56 86 LEU A CA 1
ATOM 624 C C . LEU A 1 86 ? -2.397 -8.256 6.162 1.00 88.56 86 LEU A C 1
ATOM 626 O O . LEU A 1 86 ? -3.518 -7.734 6.253 1.00 88.56 86 LEU A O 1
ATOM 630 N N . GLY A 1 87 ? -2.217 -9.533 5.810 1.00 81.62 87 GLY A N 1
ATOM 631 C CA . GLY A 1 87 ? -3.277 -10.510 5.593 1.00 81.62 87 GLY A CA 1
ATOM 632 C C . GLY A 1 87 ? -3.968 -10.395 4.234 1.00 81.62 87 GLY A C 1
ATOM 633 O O . GLY A 1 87 ? -3.467 -9.804 3.282 1.00 81.62 87 GLY A O 1
ATOM 634 N N . THR A 1 88 ? -5.167 -10.967 4.133 1.00 89.94 88 THR A N 1
ATOM 635 C CA . THR A 1 88 ? -5.900 -11.155 2.867 1.00 89.94 88 THR A CA 1
ATOM 636 C C . THR A 1 88 ? -6.705 -9.928 2.422 1.00 89.94 88 THR A C 1
ATOM 638 O O . THR A 1 88 ? -7.745 -10.060 1.778 1.00 89.94 88 THR A O 1
ATOM 641 N N . ARG A 1 89 ? -6.276 -8.720 2.804 1.00 95.06 89 ARG A N 1
ATOM 642 C CA . ARG A 1 89 ? -7.026 -7.472 2.561 1.00 95.06 89 ARG A CA 1
ATOM 643 C C . ARG A 1 89 ? -6.674 -6.791 1.238 1.00 95.06 89 ARG A C 1
ATOM 645 O O . ARG A 1 89 ? -7.308 -5.801 0.878 1.00 95.06 89 ARG A O 1
ATOM 652 N N . VAL A 1 90 ? -5.701 -7.334 0.510 1.00 97.69 90 VAL A N 1
ATOM 653 C CA . VAL A 1 90 ? -5.233 -6.802 -0.772 1.00 97.69 90 VAL A CA 1
ATOM 654 C C . VAL A 1 90 ? -5.539 -7.787 -1.889 1.00 97.69 90 VAL A C 1
ATOM 656 O O . VAL A 1 90 ? -5.223 -8.972 -1.791 1.00 97.69 90 VAL A O 1
ATOM 659 N N . ARG A 1 91 ? -6.141 -7.284 -2.966 1.00 97.69 91 ARG A N 1
ATOM 660 C CA . ARG A 1 91 ? -6.295 -8.002 -4.229 1.00 97.69 91 ARG A CA 1
ATOM 661 C C . ARG A 1 91 ? -5.350 -7.393 -5.255 1.00 97.69 91 ARG A C 1
ATOM 663 O O . ARG A 1 91 ? -5.553 -6.253 -5.652 1.00 97.69 91 ARG A O 1
ATOM 670 N N . PHE A 1 92 ? -4.379 -8.174 -5.704 1.00 97.62 92 PHE A N 1
ATOM 671 C CA . PHE A 1 92 ? -3.466 -7.782 -6.775 1.00 97.62 92 PHE A CA 1
ATOM 672 C C . PHE A 1 92 ? -4.098 -8.055 -8.145 1.00 97.62 92 PHE A C 1
ATOM 674 O O . PHE A 1 92 ? -4.770 -9.081 -8.313 1.00 97.62 92 PHE A O 1
ATOM 681 N N . ILE A 1 93 ? -3.905 -7.134 -9.088 1.00 95.19 93 ILE A N 1
ATOM 682 C CA . ILE A 1 93 ? -4.289 -7.250 -10.503 1.00 95.19 93 ILE A CA 1
ATOM 683 C C . ILE A 1 93 ? -3.051 -7.019 -11.357 1.00 95.19 93 ILE A C 1
ATOM 685 O O . ILE A 1 93 ? -2.336 -6.036 -11.069 1.00 95.19 93 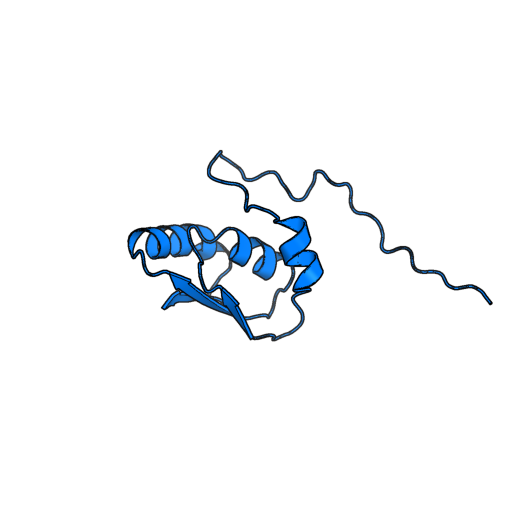ILE A O 1
#

pLDDT: mean 83.68, std 20.75, range [41.41, 98.5]